Protein AF-W2P5W7-F1 (afdb_monomer_lite)

Secondary structure (DSSP, 8-state):
--SS---EEETTEEE-TB-PPPPSSTTTTT-B----B-S-TT-S-HHHHHHHHHHHHTTT-HHHHHHHHHTTT--

pLDDT: mean 88.26, std 12.56, range [46.75, 98.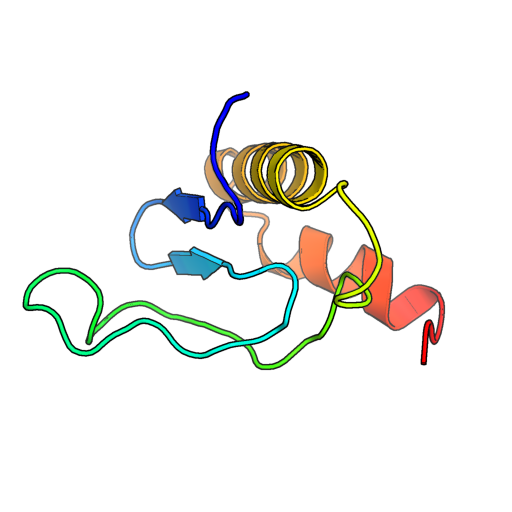19]

Structure (mmCIF, N/CA/C/O backbone):
data_AF-W2P5W7-F1
#
_entry.id   AF-W2P5W7-F1
#
loop_
_atom_site.group_PDB
_atom_site.id
_atom_site.type_symbol
_atom_site.label_atom_id
_atom_site.label_alt_id
_atom_site.label_comp_id
_atom_site.label_asym_id
_atom_site.label_entity_id
_atom_site.label_seq_id
_atom_site.pdbx_PDB_ins_code
_atom_site.Cartn_x
_atom_site.Cartn_y
_atom_site.Cartn_z
_atom_site.occupancy
_atom_site.B_iso_or_equiv
_atom_site.auth_seq_id
_atom_site.auth_comp_id
_atom_site.auth_asym_id
_atom_site.auth_atom_id
_atom_site.pdbx_PDB_model_num
ATOM 1 N N . MET A 1 1 ? 5.105 14.001 -7.243 1.00 51.03 1 MET A N 1
ATOM 2 C CA . MET A 1 1 ? 5.500 13.140 -6.109 1.00 51.03 1 MET A CA 1
ATOM 3 C C . MET A 1 1 ? 6.949 13.458 -5.772 1.00 51.03 1 MET A C 1
ATOM 5 O O . MET A 1 1 ? 7.785 13.297 -6.648 1.00 51.03 1 MET A O 1
ATOM 9 N N . GLY A 1 2 ? 7.233 13.991 -4.582 1.00 56.66 2 GLY A N 1
ATOM 10 C CA . GLY A 1 2 ? 8.594 14.240 -4.085 1.00 56.66 2 GLY A CA 1
ATOM 11 C C . GLY A 1 2 ? 8.754 13.643 -2.686 1.00 56.66 2 GLY A C 1
ATOM 12 O O . GLY A 1 2 ? 7.857 13.799 -1.870 1.00 56.66 2 GLY A O 1
ATOM 13 N N . GLY A 1 3 ? 9.845 12.921 -2.440 1.00 64.31 3 GLY A N 1
ATOM 14 C CA . GLY A 1 3 ? 10.047 12.081 -1.252 1.00 64.31 3 GLY A CA 1
ATOM 15 C C . GLY A 1 3 ? 10.731 10.766 -1.637 1.00 64.31 3 GLY A C 1
ATOM 16 O O . GLY A 1 3 ? 10.689 10.382 -2.805 1.00 64.31 3 GLY A O 1
ATOM 17 N N . THR A 1 4 ? 11.391 10.103 -0.685 1.00 82.75 4 THR A N 1
ATOM 18 C CA . THR A 1 4 ? 12.179 8.879 -0.943 1.00 82.75 4 THR A CA 1
ATOM 19 C C . THR A 1 4 ? 11.312 7.619 -1.018 1.00 82.75 4 THR A C 1
ATOM 21 O O . THR A 1 4 ? 11.664 6.674 -1.713 1.00 82.75 4 THR A O 1
ATOM 24 N N . HIS A 1 5 ? 10.174 7.605 -0.320 1.00 91.69 5 HIS A N 1
ATOM 25 C CA . HIS A 1 5 ? 9.261 6.465 -0.234 1.00 91.69 5 HIS A CA 1
ATOM 26 C C . HIS A 1 5 ? 7.839 6.945 0.073 1.00 91.69 5 HIS A C 1
ATOM 28 O O . HIS A 1 5 ? 7.671 7.964 0.744 1.00 91.69 5 HIS A O 1
ATOM 34 N N . TRP A 1 6 ? 6.833 6.225 -0.417 1.00 94.19 6 TRP A N 1
ATOM 35 C CA . TRP A 1 6 ? 5.420 6.537 -0.215 1.00 94.19 6 TRP A CA 1
ATOM 36 C C . TRP A 1 6 ? 4.686 5.310 0.306 1.00 94.19 6 TRP A C 1
ATOM 38 O O . TRP A 1 6 ? 4.915 4.203 -0.171 1.00 94.19 6 TRP A O 1
ATOM 48 N N . VAL A 1 7 ? 3.761 5.554 1.229 1.00 95.12 7 VAL A N 1
ATOM 49 C CA . VAL A 1 7 ? 2.847 4.566 1.813 1.00 95.12 7 VAL A CA 1
ATOM 50 C C . VAL A 1 7 ? 1.413 5.072 1.656 1.00 95.12 7 VAL A C 1
ATOM 52 O O . VAL A 1 7 ? 1.203 6.273 1.452 1.00 95.12 7 VAL A O 1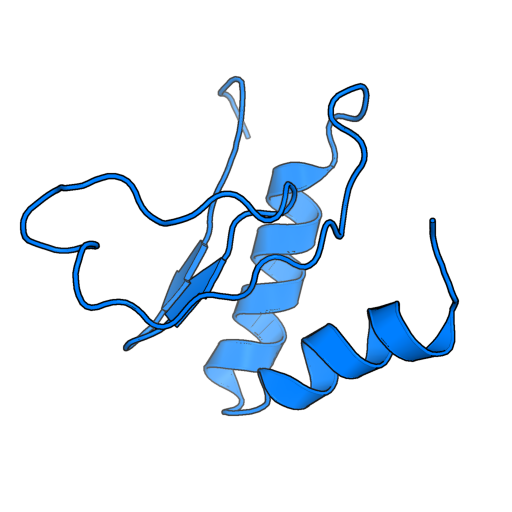
ATOM 55 N N . ALA A 1 8 ? 0.429 4.182 1.728 1.00 96.25 8 ALA A N 1
ATOM 56 C CA . ALA A 1 8 ? -0.986 4.536 1.689 1.00 96.25 8 ALA A CA 1
ATOM 57 C C . ALA A 1 8 ? -1.680 4.139 2.992 1.00 96.25 8 ALA A C 1
ATOM 59 O O . ALA A 1 8 ? -1.399 3.094 3.570 1.00 96.25 8 ALA A O 1
ATOM 60 N N . VAL A 1 9 ? -2.611 4.980 3.441 1.00 96.06 9 VAL A N 1
ATOM 61 C CA . VAL A 1 9 ? -3.458 4.716 4.607 1.00 96.06 9 VAL A CA 1
ATOM 62 C C . VAL A 1 9 ? -4.891 5.053 4.227 1.00 96.06 9 VAL A C 1
ATOM 64 O O . VAL A 1 9 ? -5.154 6.154 3.738 1.00 96.06 9 VAL A O 1
ATOM 67 N N . TYR A 1 10 ? -5.812 4.116 4.434 1.00 96.25 10 TYR A N 1
ATOM 68 C CA . TYR A 1 10 ? -7.235 4.317 4.172 1.00 96.25 10 TYR A CA 1
ATOM 69 C C . TYR A 1 10 ? -8.074 3.486 5.138 1.00 96.25 10 TYR A C 1
ATOM 71 O O . TYR A 1 10 ? -7.893 2.276 5.225 1.00 96.25 10 TYR A O 1
ATOM 79 N N . GLY A 1 11 ? -8.992 4.131 5.862 1.00 93.44 11 GLY A N 1
ATOM 80 C CA . GLY A 1 11 ? -9.782 3.452 6.888 1.00 93.44 11 GLY A CA 1
ATOM 81 C C . GLY A 1 11 ? -8.882 2.842 7.962 1.00 93.44 11 GLY A C 1
ATOM 82 O O . GLY A 1 11 ? -8.074 3.545 8.574 1.00 93.44 11 GLY A O 1
ATOM 83 N N . ASP A 1 12 ? -9.019 1.544 8.187 1.00 94.31 12 ASP A N 1
ATOM 84 C CA . ASP A 1 12 ? -8.196 0.722 9.072 1.00 94.31 12 ASP A CA 1
ATOM 85 C C . ASP A 1 12 ? -6.999 0.066 8.368 1.00 94.31 12 ASP A C 1
ATOM 87 O O . ASP A 1 12 ? -6.235 -0.619 9.033 1.00 94.31 12 ASP A O 1
ATOM 91 N N . HIS A 1 13 ? -6.763 0.319 7.079 1.00 95.69 13 HIS A N 1
ATOM 92 C CA . HIS A 1 13 ? -5.656 -0.286 6.340 1.00 95.69 13 HIS A CA 1
ATOM 93 C C . HIS A 1 13 ? -4.428 0.622 6.213 1.00 95.69 13 HIS A C 1
ATOM 95 O O . HIS A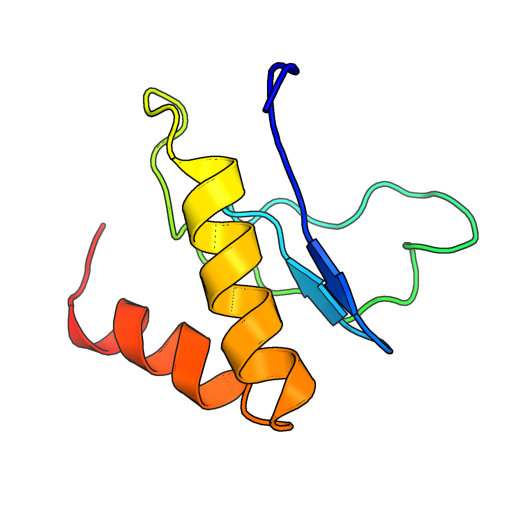 1 13 ? -4.533 1.836 6.001 1.00 95.69 13 HIS A O 1
ATOM 101 N N . TYR A 1 14 ? -3.258 -0.008 6.266 1.00 96.94 14 TYR A N 1
ATOM 102 C CA . TYR A 1 14 ? -1.946 0.539 5.956 1.00 96.94 14 TYR A CA 1
ATOM 103 C C . TYR A 1 14 ? -1.290 -0.313 4.866 1.00 96.94 14 TYR A C 1
ATOM 105 O O . TYR A 1 14 ? -1.232 -1.539 4.961 1.00 96.94 14 TYR A O 1
ATOM 113 N N . PHE A 1 15 ? -0.761 0.349 3.844 1.00 96.75 15 PHE A N 1
ATOM 114 C CA . PHE A 1 15 ? -0.056 -0.287 2.745 1.00 96.75 15 PHE A CA 1
ATOM 115 C C . PHE A 1 15 ? 1.319 0.342 2.544 1.00 96.75 15 PHE A C 1
ATOM 117 O O . PHE A 1 15 ? 1.440 1.545 2.286 1.00 96.75 15 PHE A O 1
ATOM 124 N N . ASP A 1 16 ? 2.339 -0.508 2.597 1.00 95.88 16 ASP A N 1
ATOM 125 C CA . ASP A 1 16 ? 3.693 -0.203 2.161 1.00 95.88 16 ASP A CA 1
ATOM 126 C C . ASP A 1 16 ? 4.038 -1.108 0.961 1.00 95.88 16 ASP A C 1
ATOM 128 O O . ASP A 1 16 ? 3.966 -2.331 1.090 1.00 95.88 16 ASP A O 1
ATOM 132 N N . PRO A 1 17 ? 4.428 -0.549 -0.201 1.00 94.81 17 PRO A N 1
ATOM 133 C CA . PRO A 1 17 ? 4.864 -1.331 -1.361 1.00 94.81 17 PRO A CA 1
ATOM 134 C C . PRO A 1 17 ? 6.041 -2.285 -1.104 1.00 94.81 17 PRO A C 1
ATOM 136 O O . PRO A 1 17 ? 6.263 -3.193 -1.901 1.00 94.81 17 PRO A O 1
ATOM 139 N N . LEU A 1 18 ? 6.809 -2.062 -0.037 1.00 93.88 18 LEU A N 1
ATOM 140 C CA . LEU A 1 18 ? 7.930 -2.893 0.406 1.00 93.88 18 LEU A CA 1
ATOM 141 C C . LEU A 1 18 ? 7.532 -3.865 1.530 1.00 93.88 18 LEU A C 1
ATOM 143 O O . LEU A 1 18 ? 8.406 -4.295 2.277 1.00 93.88 18 LEU A O 1
ATOM 147 N N . GLY A 1 19 ? 6.231 -4.083 1.756 1.00 93.12 19 GLY A N 1
ATOM 148 C CA . GLY A 1 19 ? 5.733 -5.021 2.764 1.00 93.12 19 GLY A CA 1
ATOM 149 C C . GLY A 1 19 ? 6.096 -4.660 4.208 1.00 93.12 19 GLY A C 1
ATOM 150 O O . GLY A 1 19 ? 5.906 -5.470 5.112 1.00 93.12 19 GLY A O 1
ATOM 151 N N . MET A 1 20 ? 6.605 -3.455 4.470 1.00 93.69 20 MET A N 1
ATOM 152 C CA . MET A 1 20 ? 7.049 -3.046 5.803 1.00 93.69 20 MET A CA 1
ATOM 153 C C . MET A 1 20 ? 5.854 -2.799 6.732 1.00 93.69 20 MET A C 1
ATOM 155 O O . MET A 1 20 ? 4.855 -2.242 6.282 1.00 93.69 20 MET A O 1
ATOM 159 N N . PRO A 1 21 ? 5.933 -3.170 8.023 1.00 94.12 21 PRO A N 1
ATOM 160 C CA . PRO A 1 21 ? 4.869 -2.883 8.977 1.00 94.12 21 PRO A CA 1
ATOM 161 C C . PRO A 1 21 ? 4.727 -1.373 9.219 1.00 94.12 21 PRO A C 1
ATOM 163 O O . PRO A 1 21 ? 5.710 -0.631 9.086 1.00 94.12 21 PRO A O 1
ATOM 166 N N . PRO A 1 22 ? 3.537 -0.904 9.639 1.00 93.56 22 PRO A N 1
ATOM 167 C CA . PRO A 1 22 ? 3.347 0.488 10.012 1.00 93.56 22 PRO A CA 1
ATOM 168 C C . PRO A 1 22 ? 4.326 0.904 11.124 1.00 93.56 22 PRO A C 1
ATOM 170 O O . PRO A 1 22 ? 4.592 0.128 12.048 1.00 93.56 22 PRO A O 1
ATOM 173 N N . PRO A 1 23 ? 4.871 2.133 11.079 1.00 91.00 23 PRO A N 1
ATOM 174 C CA . PRO A 1 23 ? 5.706 2.634 12.160 1.00 91.00 23 PRO A CA 1
ATOM 175 C C . PRO A 1 23 ? 4.875 2.781 13.440 1.00 91.00 23 PRO A C 1
ATOM 177 O O . PRO A 1 23 ? 3.695 3.127 13.387 1.00 91.00 23 PRO A O 1
ATOM 180 N N . SER A 1 24 ? 5.502 2.572 14.599 1.00 88.38 24 SER A N 1
ATOM 181 C CA . SER A 1 24 ? 4.852 2.684 15.912 1.00 88.38 24 SER A CA 1
ATOM 182 C C . SER A 1 24 ? 4.560 4.144 16.283 1.00 88.38 24 SER A C 1
ATOM 184 O O . SER A 1 24 ? 5.250 4.756 17.099 1.00 88.38 24 SER A O 1
ATOM 186 N N . VAL A 1 25 ? 3.534 4.712 15.654 1.00 87.38 25 VAL A N 1
ATOM 187 C CA . VAL A 1 25 ? 2.959 6.026 15.952 1.00 87.38 25 VAL A CA 1
ATOM 188 C C . VAL A 1 25 ? 1.465 5.860 1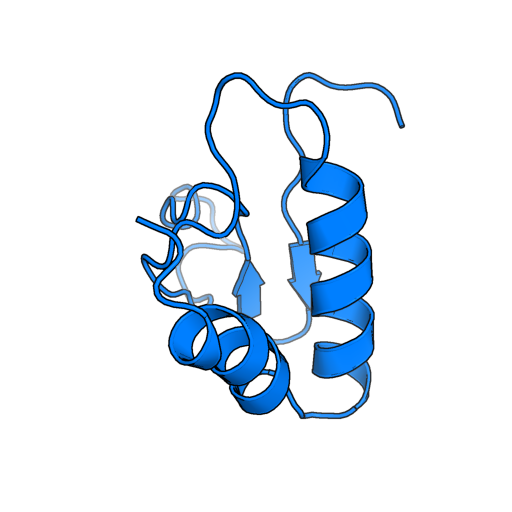6.210 1.00 87.38 25 VAL A C 1
ATOM 190 O O . VAL A 1 25 ? 0.828 5.015 15.592 1.00 87.38 25 VAL A O 1
ATOM 193 N N . LYS A 1 26 ? 0.924 6.696 17.102 1.00 77.69 26 LYS A N 1
ATOM 194 C CA . LYS A 1 26 ? -0.407 6.601 17.738 1.00 77.69 26 LYS A CA 1
ATOM 195 C C . LYS A 1 26 ? -1.623 6.459 16.793 1.00 77.69 26 LYS A C 1
ATOM 197 O O . LYS A 1 26 ? -2.723 6.220 17.268 1.00 77.69 26 LYS A O 1
ATOM 202 N N . ASP A 1 27 ? -1.438 6.625 15.485 1.00 83.25 27 ASP A N 1
ATOM 203 C CA . ASP A 1 27 ? -2.507 6.553 14.479 1.00 83.25 27 ASP A CA 1
ATOM 204 C C . ASP A 1 27 ? -2.290 5.445 13.426 1.00 83.25 27 ASP A C 1
ATOM 206 O O . ASP A 1 27 ? -3.119 5.275 12.528 1.00 83.25 27 ASP A O 1
ATOM 210 N N . LEU A 1 28 ? -1.169 4.715 13.498 1.00 88.56 28 LEU A N 1
ATOM 211 C CA . LEU A 1 28 ? -0.786 3.675 12.533 1.00 88.56 28 LEU A CA 1
ATOM 212 C C . LEU A 1 28 ? -0.582 2.293 13.167 1.00 88.56 28 LEU A C 1
ATOM 214 O O . LEU A 1 28 ? -0.632 1.296 12.455 1.00 88.56 28 LEU A O 1
ATOM 218 N N . ASP A 1 29 ? -0.376 2.228 14.479 1.00 81.94 29 ASP A N 1
ATOM 219 C CA . ASP A 1 29 ? -0.113 1.007 15.247 1.00 81.94 29 ASP A CA 1
ATOM 220 C C . ASP A 1 29 ? -1.255 -0.020 15.207 1.00 81.94 29 ASP A C 1
ATOM 222 O O . ASP A 1 29 ? -0.996 -1.221 15.248 1.00 81.94 29 ASP A O 1
ATOM 226 N N . GLU A 1 30 ? -2.500 0.435 15.073 1.00 88.00 30 GLU A N 1
ATOM 227 C CA . GLU A 1 30 ? -3.683 -0.431 14.970 1.00 88.00 30 GLU A CA 1
ATOM 228 C C . GLU A 1 30 ? -4.105 -0.742 13.521 1.00 88.00 30 GLU A C 1
ATOM 230 O O . GLU A 1 30 ? -5.126 -1.398 13.301 1.00 88.00 30 GLU A O 1
ATOM 235 N N . LYS A 1 31 ? -3.367 -0.263 12.509 1.00 92.31 31 LYS A N 1
ATOM 236 C CA . LYS A 1 31 ? -3.752 -0.469 11.106 1.00 92.31 31 LYS A CA 1
ATOM 237 C C . LYS A 1 31 ? -3.466 -1.897 10.650 1.00 92.31 31 LYS A C 1
ATOM 239 O O . LYS A 1 31 ? -2.389 -2.443 10.883 1.00 92.31 31 LYS A O 1
ATOM 244 N N . GLN A 1 32 ? -4.417 -2.472 9.923 1.00 93.19 32 GLN A N 1
ATOM 245 C CA . GLN A 1 32 ? -4.245 -3.723 9.202 1.00 93.19 32 GLN A CA 1
ATOM 246 C C . GLN A 1 32 ? -3.194 -3.555 8.104 1.00 93.19 32 GLN A C 1
ATOM 248 O O . GLN A 1 32 ? -3.218 -2.582 7.352 1.00 93.19 32 GLN A O 1
ATOM 253 N N . TRP A 1 33 ? -2.291 -4.521 8.001 1.00 93.50 33 TRP A N 1
ATOM 254 C CA . TRP A 1 33 ? -1.162 -4.523 7.077 1.00 93.50 33 TRP A CA 1
ATOM 255 C C . TRP A 1 33 ? -0.836 -5.966 6.670 1.00 93.50 33 TRP A C 1
ATOM 257 O O . TRP A 1 33 ? -1.186 -6.911 7.379 1.00 93.50 33 TRP A O 1
ATOM 267 N N . THR A 1 34 ? -0.135 -6.130 5.549 1.00 88.06 34 THR A N 1
ATOM 268 C CA . THR A 1 34 ? 0.424 -7.411 5.105 1.00 88.06 34 THR A CA 1
ATOM 269 C C . THR A 1 34 ? 1.871 -7.264 4.649 1.00 88.06 34 THR A C 1
ATOM 271 O O . THR A 1 34 ? 2.257 -6.240 4.085 1.00 88.06 34 THR A O 1
ATOM 274 N N . SER A 1 35 ? 2.660 -8.321 4.835 1.00 90.81 35 SER A N 1
ATO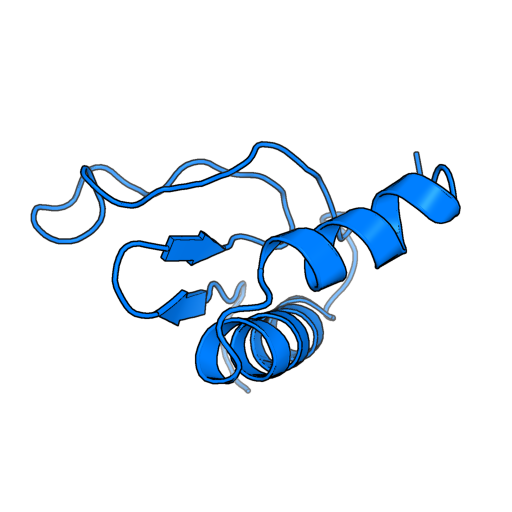M 275 C CA . SER A 1 35 ? 4.086 -8.377 4.505 1.00 90.81 35 SER A CA 1
ATOM 276 C C . SER A 1 35 ? 4.375 -8.696 3.031 1.00 90.81 35 SER A C 1
ATOM 278 O O . SER A 1 35 ? 5.419 -9.269 2.731 1.00 90.81 35 SER A O 1
ATOM 280 N N . ILE A 1 36 ? 3.431 -8.434 2.123 1.00 89.81 36 ILE A N 1
ATOM 281 C CA . ILE A 1 36 ? 3.609 -8.700 0.690 1.00 89.81 36 ILE A CA 1
ATOM 282 C C . ILE A 1 36 ? 4.431 -7.570 0.066 1.00 89.81 36 ILE A C 1
ATOM 284 O O . ILE A 1 36 ? 4.008 -6.412 0.047 1.00 89.81 36 ILE A O 1
ATOM 288 N N . ASP A 1 37 ? 5.575 -7.938 -0.504 1.00 89.38 37 ASP A N 1
ATOM 289 C CA . ASP A 1 37 ? 6.447 -7.034 -1.248 1.00 89.38 37 ASP A CA 1
ATOM 290 C C . ASP A 1 37 ? 5.930 -6.877 -2.682 1.00 89.38 37 ASP A C 1
ATOM 292 O O . ASP A 1 37 ? 6.185 -7.695 -3.563 1.00 89.38 37 ASP A O 1
ATOM 296 N N . VAL A 1 38 ? 5.210 -5.787 -2.934 1.00 91.50 38 VAL A N 1
ATOM 297 C CA . VAL A 1 38 ? 4.684 -5.440 -4.266 1.00 91.50 38 VAL A CA 1
ATOM 298 C C . VAL A 1 38 ? 5.763 -4.794 -5.150 1.00 91.50 38 VAL A C 1
ATOM 300 O O . VAL A 1 38 ? 5.666 -4.752 -6.380 1.00 91.50 38 VAL A O 1
ATOM 303 N N . GLN A 1 39 ? 6.828 -4.278 -4.537 1.00 90.00 39 GLN A N 1
ATOM 304 C CA . GLN A 1 39 ? 7.901 -3.569 -5.211 1.00 90.00 39 GLN A CA 1
ATOM 305 C C . GLN A 1 39 ? 9.281 -3.947 -4.655 1.00 90.00 39 GLN A C 1
ATOM 307 O O . GLN A 1 39 ? 9.492 -4.035 -3.452 1.00 90.00 39 GLN A O 1
ATOM 312 N N . ARG A 1 40 ? 10.285 -4.015 -5.541 1.00 87.44 40 ARG A N 1
ATOM 313 C CA . ARG A 1 40 ? 11.703 -4.047 -5.144 1.00 87.44 40 ARG A CA 1
ATOM 314 C C . ARG A 1 40 ? 12.200 -2.666 -4.703 1.00 87.44 40 ARG A C 1
ATOM 316 O O . ARG A 1 40 ? 11.960 -1.665 -5.378 1.00 87.44 40 ARG A O 1
ATOM 323 N N . SER A 1 41 ? 12.992 -2.617 -3.634 1.00 87.00 41 SER A N 1
ATOM 324 C CA . SER A 1 41 ? 13.526 -1.375 -3.040 1.00 87.00 41 SER A CA 1
ATOM 325 C C . SER A 1 41 ? 14.376 -0.504 -3.978 1.00 87.00 41 SER A C 1
ATOM 327 O O . SER A 1 41 ? 14.542 0.686 -3.726 1.00 87.00 41 SER A O 1
ATOM 329 N N . SER A 1 42 ? 14.897 -1.062 -5.074 1.00 88.12 42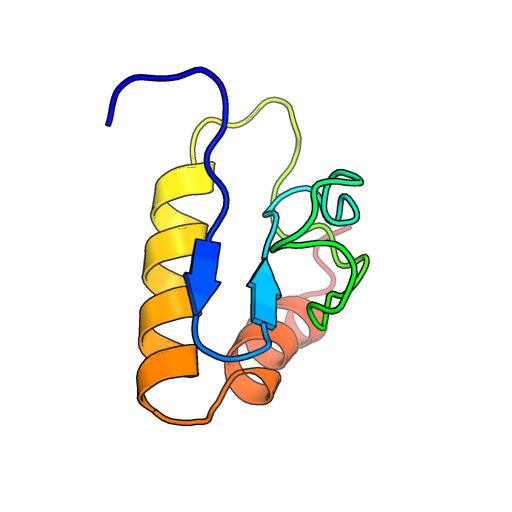 SER A N 1
ATOM 330 C CA . SER A 1 42 ? 15.659 -0.330 -6.094 1.00 88.12 42 SER A CA 1
ATOM 331 C C . SER A 1 42 ? 14.792 0.440 -7.099 1.00 88.12 42 SER A C 1
ATOM 333 O O . SER A 1 42 ? 15.333 1.188 -7.916 1.00 88.12 42 SER A O 1
ATOM 335 N N . TYR A 1 43 ? 13.469 0.266 -7.072 1.00 88.75 43 TYR A N 1
ATOM 336 C CA . TYR A 1 43 ? 12.538 0.938 -7.978 1.00 88.75 43 TYR A CA 1
ATOM 337 C C . TYR A 1 43 ? 11.880 2.175 -7.351 1.00 88.75 43 TYR A C 1
ATOM 339 O O . TYR A 1 43 ? 11.839 2.341 -6.137 1.00 88.75 43 TYR A O 1
ATOM 347 N N . GLY A 1 44 ? 11.345 3.059 -8.202 1.00 90.56 44 GLY A N 1
ATOM 348 C CA . GLY A 1 44 ? 10.720 4.332 -7.811 1.00 90.56 44 GLY A CA 1
ATOM 349 C C . GLY A 1 44 ? 9.198 4.380 -7.989 1.00 90.56 44 GLY A C 1
ATOM 350 O O . GLY A 1 44 ? 8.647 5.461 -8.187 1.00 90.56 44 GLY A O 1
ATOM 351 N N . HIS A 1 45 ? 8.516 3.229 -7.973 1.00 92.44 45 HIS A N 1
ATOM 352 C CA . HIS A 1 45 ? 7.086 3.109 -8.303 1.00 92.44 45 HIS A CA 1
ATOM 353 C C . HIS A 1 45 ? 6.146 3.172 -7.085 1.00 92.44 45 HIS A C 1
ATOM 355 O O . HIS A 1 45 ? 4.935 3.034 -7.246 1.00 92.44 45 HIS A O 1
ATOM 361 N N . CYS A 1 46 ? 6.663 3.434 -5.878 1.00 93.81 46 CYS A N 1
ATOM 362 C CA . CYS A 1 46 ? 5.916 3.243 -4.629 1.00 93.81 46 CYS A CA 1
ATOM 363 C C . CYS A 1 46 ? 4.624 4.067 -4.597 1.00 93.81 46 CYS A C 1
ATOM 365 O O . CYS A 1 46 ? 3.562 3.554 -4.265 1.00 93.81 46 CYS A O 1
ATOM 367 N N . GLY A 1 47 ? 4.674 5.311 -5.079 1.00 94.62 47 GLY A N 1
ATOM 368 C CA . GLY A 1 47 ? 3.485 6.154 -5.193 1.00 94.62 47 GLY A CA 1
ATOM 369 C C . GLY A 1 47 ? 2.437 5.652 -6.199 1.00 94.62 47 GLY A C 1
ATOM 370 O O . GLY A 1 47 ? 1.249 5.873 -5.987 1.00 94.62 47 GLY A O 1
ATOM 371 N N . GLN A 1 48 ? 2.836 4.952 -7.267 1.00 95.38 48 GLN A N 1
ATOM 372 C CA . GLN A 1 48 ? 1.894 4.363 -8.231 1.00 95.38 48 GLN A CA 1
ATOM 373 C C . GLN A 1 48 ? 1.154 3.176 -7.613 1.00 95.38 48 GLN A C 1
ATOM 375 O O . GLN A 1 48 ? -0.069 3.104 -7.725 1.00 95.38 48 GLN A O 1
ATOM 380 N N . TYR A 1 49 ? 1.867 2.307 -6.892 1.00 95.69 49 TYR A N 1
ATOM 381 C CA . TYR A 1 49 ? 1.239 1.221 -6.142 1.00 95.69 49 TYR A CA 1
ATOM 382 C C . TYR A 1 49 ? 0.332 1.743 -5.028 1.00 95.69 49 TYR A C 1
ATOM 384 O O . TYR A 1 49 ? -0.764 1.224 -4.862 1.00 95.69 49 TYR A O 1
ATOM 392 N N . CYS A 1 50 ? 0.714 2.820 -4.332 1.00 96.94 50 CYS A N 1
ATOM 393 C CA . CYS A 1 50 ? -0.164 3.471 -3.356 1.00 96.94 50 CYS A CA 1
ATOM 394 C C . CYS A 1 50 ? -1.473 3.958 -3.989 1.00 96.94 50 CYS A C 1
ATOM 396 O O . CYS A 1 50 ? -2.541 3.761 -3.417 1.00 96.94 50 CYS A O 1
ATOM 398 N N . ILE A 1 51 ? -1.419 4.571 -5.177 1.00 97.25 51 ILE A N 1
ATOM 399 C CA . ILE A 1 51 ? -2.630 4.994 -5.898 1.00 97.25 51 ILE A CA 1
ATOM 400 C C . ILE A 1 51 ? -3.482 3.780 -6.287 1.00 97.25 51 ILE A C 1
ATOM 402 O O . ILE A 1 51 ? -4.704 3.836 -6.155 1.00 97.25 51 ILE A O 1
ATOM 406 N N . TYR A 1 52 ? -2.854 2.689 -6.737 1.00 97.25 52 TYR A N 1
ATOM 407 C CA . TYR A 1 52 ? -3.565 1.465 -7.104 1.00 97.25 52 TYR A CA 1
ATOM 408 C C . TYR A 1 52 ? -4.254 0.815 -5.896 1.00 97.25 52 TYR A C 1
ATOM 410 O O . TYR A 1 52 ? -5.453 0.550 -5.941 1.00 97.25 52 TYR A O 1
ATOM 418 N N . PHE A 1 53 ? -3.538 0.688 -4.778 1.00 97.25 53 PHE A N 1
ATOM 419 C CA . PHE A 1 53 ? -4.091 0.230 -3.507 1.00 97.25 53 PHE A CA 1
ATOM 420 C C . PHE A 1 53 ? -5.291 1.082 -3.072 1.00 97.25 53 PHE A C 1
ATOM 422 O O . PHE A 1 53 ? -6.359 0.552 -2.782 1.00 97.25 53 PHE A O 1
ATOM 429 N N . LEU A 1 54 ? -5.158 2.415 -3.087 1.00 98.19 54 LEU A N 1
ATOM 430 C CA . LEU A 1 54 ? -6.246 3.322 -2.707 1.00 98.19 54 LEU A CA 1
ATOM 431 C C . LEU A 1 54 ? -7.474 3.173 -3.614 1.00 98.19 54 LEU A C 1
ATOM 433 O O . LEU A 1 54 ? -8.605 3.293 -3.142 1.00 98.19 54 LEU A O 1
ATOM 437 N N . TRP A 1 55 ? -7.276 2.901 -4.906 1.00 98.06 55 TRP A N 1
ATOM 438 C CA . TRP A 1 55 ? -8.374 2.662 -5.840 1.00 98.06 55 TRP A CA 1
ATOM 439 C C . TRP A 1 55 ? -9.194 1.419 -5.452 1.00 98.06 55 TRP A C 1
ATOM 441 O O . TRP A 1 55 ? -10.426 1.489 -5.481 1.00 98.06 55 TRP A O 1
ATOM 451 N N . HIS A 1 56 ? -8.544 0.335 -5.028 1.00 97.69 56 HIS A N 1
ATOM 452 C CA . HIS A 1 56 ? -9.207 -0.858 -4.488 1.00 97.69 56 HIS A CA 1
ATOM 453 C C . HIS A 1 56 ? -9.826 -0.607 -3.106 1.00 97.69 56 HIS A C 1
ATOM 455 O O . HIS A 1 56 ? -10.989 -0.938 -2.871 1.00 97.69 56 HIS A O 1
ATOM 461 N N . ALA A 1 57 ? -9.097 0.057 -2.206 1.00 97.06 57 ALA A N 1
ATOM 462 C CA . ALA A 1 57 ? -9.541 0.314 -0.838 1.00 97.06 57 ALA A CA 1
ATOM 463 C C . ALA A 1 57 ? -10.830 1.156 -0.785 1.00 97.06 57 ALA A C 1
ATOM 465 O O . ALA A 1 57 ? -11.764 0.812 -0.066 1.00 97.06 57 ALA A O 1
ATOM 466 N N . ILE A 1 58 ? -10.948 2.195 -1.623 1.00 97.56 58 ILE A N 1
ATOM 467 C CA . ILE A 1 58 ? -12.170 3.022 -1.734 1.00 97.56 58 ILE A CA 1
ATOM 468 C C . ILE A 1 58 ? -13.385 2.207 -2.224 1.00 97.56 58 ILE A C 1
ATOM 470 O O . ILE A 1 58 ? -14.531 2.616 -2.039 1.00 97.56 58 ILE A O 1
ATOM 474 N N . ARG A 1 59 ? -13.154 1.046 -2.847 1.00 97.62 59 ARG A N 1
ATOM 475 C CA . ARG A 1 59 ? -14.187 0.115 -3.327 1.00 97.62 59 ARG A CA 1
ATOM 476 C C . ARG A 1 59 ? -14.444 -1.046 -2.362 1.00 97.62 59 ARG A C 1
ATOM 478 O O . ARG A 1 59 ? -15.251 -1.908 -2.694 1.00 97.62 59 ARG A O 1
ATOM 485 N N . ASN A 1 60 ? -13.818 -1.044 -1.181 1.00 96.00 60 ASN A N 1
ATOM 486 C CA . ASN A 1 60 ? -13.812 -2.156 -0.225 1.00 96.00 60 ASN A CA 1
ATOM 487 C C . ASN A 1 60 ? -13.286 -3.471 -0.837 1.00 96.00 60 ASN A C 1
ATOM 489 O O . ASN A 1 60 ? -13.827 -4.536 -0.560 1.00 96.00 60 ASN A O 1
ATOM 493 N N . ASP A 1 61 ? -12.256 -3.389 -1.685 1.00 96.62 61 ASP A N 1
ATOM 494 C CA . ASP A 1 61 ? -11.694 -4.527 -2.432 1.00 96.62 61 ASP A CA 1
ATOM 495 C C . ASP A 1 61 ? -10.173 -4.671 -2.225 1.00 96.62 61 ASP A C 1
ATOM 497 O O . ASP A 1 61 ? -9.396 -4.847 -3.161 1.00 96.62 61 ASP A O 1
ATOM 501 N N . VAL A 1 62 ? -9.716 -4.537 -0.978 1.00 94.88 62 VAL A N 1
ATOM 502 C CA . VAL A 1 62 ? -8.287 -4.663 -0.636 1.00 94.88 62 VAL A CA 1
ATOM 503 C C . VAL A 1 62 ? -7.744 -6.062 -0.965 1.00 94.88 62 VAL A C 1
ATOM 505 O O . VAL A 1 62 ? -6.617 -6.183 -1.439 1.00 94.88 62 VAL A O 1
ATOM 508 N N . ASP A 1 63 ? -8.551 -7.109 -0.798 1.00 92.88 63 ASP A N 1
ATOM 509 C CA . ASP A 1 63 ? -8.162 -8.483 -1.141 1.00 92.88 63 ASP A CA 1
ATOM 510 C C . ASP A 1 63 ? -7.949 -8.670 -2.653 1.00 92.88 63 ASP A C 1
ATOM 512 O O . ASP A 1 63 ? -7.037 -9.393 -3.068 1.00 92.88 63 ASP A O 1
ATOM 516 N N . GLY A 1 64 ? -8.743 -7.987 -3.489 1.00 94.19 64 GLY A N 1
ATOM 517 C CA . GLY A 1 64 ? -8.568 -7.974 -4.942 1.00 94.19 64 GLY A CA 1
ATOM 518 C C . GLY A 1 64 ? -7.217 -7.391 -5.353 1.00 94.19 64 GLY A C 1
ATOM 519 O O . GLY A 1 64 ? -6.524 -7.982 -6.178 1.00 94.19 64 GLY A O 1
ATOM 520 N N . PHE A 1 65 ? -6.785 -6.306 -4.698 1.00 94.88 65 PHE A N 1
ATOM 521 C CA . PHE A 1 65 ? -5.455 -5.731 -4.918 1.00 94.88 65 PHE A CA 1
ATOM 522 C C . PHE A 1 65 ? -4.337 -6.748 -4.657 1.00 94.88 65 PHE A C 1
ATOM 524 O O . PHE A 1 65 ? -3.438 -6.878 -5.479 1.00 94.88 65 PHE A O 1
ATOM 531 N N . TYR A 1 66 ? -4.368 -7.478 -3.536 1.00 91.31 66 TYR A N 1
ATOM 532 C CA . TYR A 1 66 ? -3.311 -8.453 -3.228 1.00 91.31 66 TYR A CA 1
ATOM 533 C C . TYR A 1 66 ? -3.369 -9.692 -4.125 1.00 91.31 66 TYR A C 1
ATOM 535 O O . TYR A 1 66 ? -2.326 -10.215 -4.522 1.00 91.31 66 TYR A O 1
ATOM 543 N N . SER A 1 67 ? -4.572 -10.104 -4.531 1.00 91.25 67 SER A N 1
ATOM 544 C CA . SER A 1 67 ? -4.767 -11.204 -5.483 1.00 91.25 67 SER A CA 1
ATOM 545 C C . SER A 1 67 ? -4.088 -10.932 -6.832 1.00 91.25 67 SER A C 1
ATOM 547 O O . SER A 1 67 ? -3.542 -11.854 -7.443 1.00 91.25 67 SER A O 1
ATOM 549 N N . ASP A 1 68 ? -4.049 -9.670 -7.270 1.00 89.31 68 ASP A N 1
ATOM 550 C CA . ASP A 1 68 ? -3.347 -9.253 -8.489 1.00 89.31 68 ASP A CA 1
ATOM 551 C C . ASP A 1 68 ? -1.821 -9.401 -8.410 1.00 89.31 68 ASP A C 1
ATOM 553 O O . ASP A 1 68 ? -1.165 -9.335 -9.444 1.00 89.31 68 ASP A O 1
ATOM 557 N N . PHE A 1 69 ? -1.234 -9.605 -7.228 1.00 83.62 69 PHE A N 1
ATOM 558 C CA . PHE A 1 69 ? 0.207 -9.847 -7.068 1.00 83.62 69 PHE A CA 1
ATOM 559 C C . PHE A 1 69 ? 0.514 -11.313 -6.757 1.00 83.62 69 PHE A C 1
ATOM 561 O O . PHE A 1 69 ? 1.490 -11.855 -7.285 1.00 83.62 69 PHE A O 1
ATOM 568 N N . ASP A 1 70 ? -0.365 -11.989 -6.016 1.00 74.50 70 ASP A N 1
ATOM 569 C CA . ASP A 1 70 ? -0.282 -13.435 -5.781 1.00 74.50 70 ASP A CA 1
ATOM 570 C C . ASP A 1 70 ? -0.420 -14.237 -7.084 1.00 74.50 70 ASP A C 1
ATOM 572 O O . ASP A 1 70 ? 0.301 -15.214 -7.303 1.00 74.50 70 ASP A O 1
ATOM 576 N N . ALA A 1 71 ? -1.287 -13.800 -8.006 1.00 59.31 71 ALA A N 1
ATOM 577 C CA . ALA A 1 71 ? -1.504 -14.476 -9.287 1.00 59.31 71 ALA A CA 1
ATOM 578 C C . ALA A 1 71 ? -0.261 -14.507 -10.201 1.00 59.31 71 ALA A C 1
ATOM 580 O O . ALA A 1 71 ? -0.217 -15.304 -11.143 1.00 59.31 71 ALA A O 1
ATOM 581 N N . TYR A 1 72 ? 0.751 -13.671 -9.939 1.00 54.38 72 TYR A N 1
ATOM 582 C CA . TYR A 1 72 ? 1.909 -13.501 -10.821 1.00 54.38 72 TYR A CA 1
ATOM 583 C C . TYR A 1 72 ? 3.243 -14.000 -10.245 1.00 54.38 72 TYR A C 1
ATOM 585 O O . TYR A 1 72 ? 4.245 -13.883 -10.950 1.00 54.38 72 TYR A O 1
ATOM 593 N N . ASN A 1 73 ? 3.285 -14.593 -9.038 1.00 52.44 73 ASN A N 1
ATOM 594 C CA . ASN A 1 73 ? 4.517 -15.120 -8.410 1.00 52.44 73 ASN A CA 1
ATOM 595 C C . ASN A 1 73 ? 5.730 -14.181 -8.587 1.00 52.44 73 ASN A C 1
ATOM 597 O O . ASN A 1 73 ? 6.816 -14.613 -8.987 1.00 52.44 73 ASN A O 1
ATOM 601 N N . ILE A 1 74 ? 5.553 -12.878 -8.355 1.00 53.28 74 ILE A N 1
ATOM 602 C CA . ILE A 1 74 ? 6.656 -11.921 -8.475 1.00 53.28 74 ILE A CA 1
ATOM 603 C C . ILE A 1 74 ? 7.496 -11.996 -7.191 1.00 53.28 74 ILE A C 1
ATOM 605 O O . ILE A 1 74 ? 7.349 -11.179 -6.292 1.00 53.28 74 ILE A O 1
ATOM 609 N N . THR A 1 75 ? 8.371 -13.003 -7.112 1.00 46.75 75 THR A N 1
ATOM 610 C CA . THR A 1 75 ? 9.550 -13.042 -6.222 1.00 46.75 75 THR A CA 1
ATOM 611 C C . THR A 1 75 ? 10.793 -12.592 -6.991 1.00 46.75 75 THR A C 1
ATOM 613 O O . THR A 1 75 ? 11.098 -13.236 -8.020 1.00 46.75 75 THR A O 1
#

Foldseek 3Di:
DDDLADWADDDQATGGLQQDQFPPDPPRPRHDGGSDNNDDSVDDCRVVLNVVCVVCVVVVRNVVSVVVVVVPPPD

Sequence (75 aa):
MGGTHWVAVYGDHYFDPLGMPPPSVKDLDEKQWTSIDVQRSSYGHCGQYCIYFLWHAIRNDVDGFYSDFDAYNIT

Organism: Phytophthora nicotianae (NCBI:txid4792)

Radius of gyration: 11.92 Å; chains: 1; bounding box: 30×29×29 Å